Protein AF-A0A964F049-F1 (afdb_monomer)

Nearest PDB structures (foldseek):
  1zva-assembly1_A-2  TM=6.571E-01  e=1.795E-01  Severe acute respiratory syndrome-related coronavirus
  6c48-assembly1_A  TM=7.504E-01  e=2.304E-01  Homo sapiens
  6r1n-assembly1_A-2  TM=5.277E-01  e=5.924E+00  Staphylococcus aureus

Radius of gyration: 22.51 Å; Cα contacts (8 Å, |Δi|>4): 35; chains: 1; bounding box: 47×27×69 Å

Foldseek 3Di:
DDDDDPPQPDVCVLVVLVVVLVVLVVVLVVLVVQLVVLVVVQVVCVVVVHDHDCPSNVVSVVSNVVSVVVNVVSVVVNVVVVVPGDPDDPPPPD

Mean predicted aligned error: 10.32 Å

Secondary structure (DSSP, 8-state):
-------PPPHHHHHHHHHHHHHHHHHHHHHHHHHHHHHHHHHHHHHTT-----HHHHHHHHHHHHHHHHHHHHHHHHHHHHHHS----TT---

Structure (mmCIF, N/CA/C/O backbone):
data_AF-A0A964F049-F1
#
_entry.id   AF-A0A964F049-F1
#
loop_
_atom_site.group_PDB
_atom_site.id
_atom_site.type_symbol
_atom_site.label_atom_id
_atom_site.label_alt_id
_atom_site.label_comp_id
_atom_site.label_asym_id
_atom_site.label_entity_id
_atom_site.label_seq_id
_atom_site.pdbx_PDB_ins_code
_atom_site.Cartn_x
_atom_site.Cartn_y
_atom_site.Cartn_z
_atom_site.occupancy
_atom_site.B_iso_or_equiv
_atom_site.auth_seq_id
_atom_site.auth_comp_id
_atom_site.auth_asym_id
_atom_site.auth_atom_id
_atom_site.pdbx_PDB_model_num
ATOM 1 N N . MET A 1 1 ? 32.065 -4.938 -45.178 1.00 36.66 1 MET A N 1
ATOM 2 C CA . MET A 1 1 ? 32.024 -4.222 -43.889 1.00 36.66 1 MET A CA 1
ATOM 3 C C . MET A 1 1 ? 30.558 -4.164 -43.514 1.00 36.66 1 MET A C 1
ATOM 5 O O . MET A 1 1 ? 29.800 -3.551 -44.246 1.00 36.66 1 MET A O 1
ATOM 9 N N . THR A 1 2 ? 30.133 -4.957 -42.536 1.00 36.81 2 THR A N 1
ATOM 10 C CA . THR A 1 2 ? 28.734 -5.027 -42.097 1.00 36.81 2 THR A CA 1
ATOM 11 C C . THR A 1 2 ? 28.440 -3.817 -41.222 1.00 36.81 2 THR A C 1
ATOM 13 O O . THR A 1 2 ? 2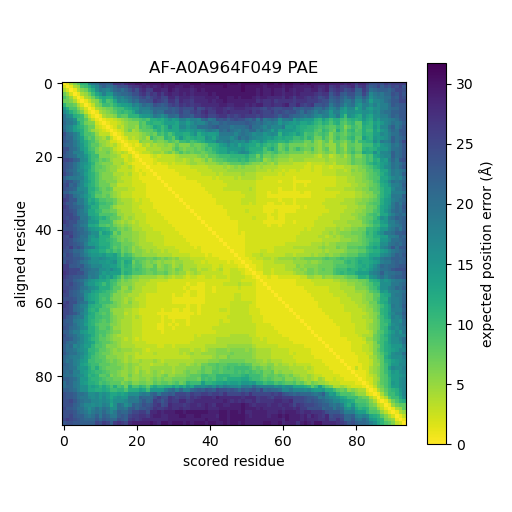9.069 -3.655 -40.179 1.00 36.81 2 THR A O 1
ATOM 16 N N . GLU A 1 3 ? 27.542 -2.952 -41.685 1.00 40.88 3 GLU A N 1
ATOM 17 C CA . GLU A 1 3 ? 27.005 -1.835 -40.913 1.00 40.88 3 GLU A CA 1
ATOM 18 C C . GLU A 1 3 ? 26.157 -2.402 -39.772 1.00 40.88 3 GLU A C 1
ATOM 20 O O . GLU A 1 3 ? 25.097 -2.985 -39.993 1.00 40.88 3 GLU A O 1
ATOM 25 N N . THR A 1 4 ? 26.653 -2.288 -38.544 1.00 43.69 4 THR A N 1
ATOM 26 C CA . THR A 1 4 ? 25.890 -2.627 -37.343 1.00 43.69 4 THR A CA 1
ATOM 27 C C . THR A 1 4 ? 24.982 -1.442 -37.035 1.00 43.69 4 THR A C 1
ATOM 29 O O . THR A 1 4 ? 25.401 -0.486 -36.387 1.00 43.69 4 THR A O 1
ATOM 32 N N . THR A 1 5 ? 23.754 -1.459 -37.552 1.00 45.19 5 THR A N 1
ATOM 33 C CA . THR A 1 5 ? 22.707 -0.532 -37.105 1.00 45.19 5 THR A CA 1
ATOM 34 C C . THR A 1 5 ? 22.543 -0.706 -35.590 1.00 45.19 5 THR A C 1
ATOM 36 O O . THR A 1 5 ? 22.357 -1.845 -35.152 1.00 45.19 5 THR A O 1
ATOM 39 N N . PRO A 1 6 ? 22.655 0.355 -34.769 1.00 45.69 6 PRO A N 1
ATOM 40 C CA . PRO A 1 6 ? 22.415 0.228 -33.340 1.00 45.69 6 PRO A CA 1
ATOM 41 C C . PRO A 1 6 ? 20.965 -0.214 -33.150 1.00 45.69 6 PRO A C 1
ATOM 43 O O . PRO A 1 6 ? 20.045 0.435 -33.648 1.00 45.69 6 PRO A O 1
ATOM 46 N N . ALA A 1 7 ? 20.779 -1.359 -32.495 1.00 51.50 7 ALA A N 1
ATOM 47 C CA . ALA A 1 7 ? 19.463 -1.836 -32.113 1.00 51.50 7 ALA A CA 1
ATOM 48 C C . ALA A 1 7 ? 18.855 -0.787 -31.179 1.00 51.50 7 ALA A C 1
ATOM 50 O O . ALA A 1 7 ? 19.326 -0.596 -30.059 1.00 51.50 7 ALA A O 1
ATOM 51 N N . ILE A 1 8 ? 17.857 -0.061 -31.676 1.00 54.69 8 ILE A N 1
ATOM 52 C CA . ILE A 1 8 ? 16.948 0.689 -30.818 1.00 54.69 8 ILE A CA 1
ATOM 53 C C . ILE A 1 8 ? 16.316 -0.388 -29.920 1.00 54.69 8 ILE A C 1
ATOM 55 O O . ILE A 1 8 ? 15.821 -1.366 -30.489 1.00 54.69 8 ILE A O 1
ATOM 59 N N . PRO A 1 9 ? 16.408 -0.297 -28.576 1.00 55.66 9 PRO A N 1
ATOM 60 C CA . PRO A 1 9 ? 15.698 -1.231 -27.705 1.00 55.66 9 PRO A CA 1
ATOM 61 C C . PRO A 1 9 ? 14.244 -1.276 -28.155 1.00 55.66 9 PRO A C 1
ATOM 63 O O . PRO A 1 9 ? 13.705 -0.239 -28.562 1.00 55.66 9 PRO A O 1
ATOM 66 N N . ASP A 1 10 ? 13.664 -2.474 -28.184 1.00 61.19 10 ASP A N 1
ATOM 67 C CA . ASP A 1 10 ? 12.348 -2.660 -28.776 1.00 61.19 10 ASP A CA 1
ATOM 68 C C . ASP A 1 10 ? 11.390 -1.667 -28.114 1.00 61.19 10 ASP A C 1
ATOM 70 O O . ASP A 1 10 ? 11.446 -1.448 -26.903 1.00 61.19 10 ASP A O 1
ATOM 74 N N . LEU A 1 11 ? 10.559 -0.975 -28.894 1.00 57.56 11 LEU A N 1
ATOM 75 C CA . LEU A 1 11 ? 9.683 0.069 -28.343 1.00 57.56 11 LEU A CA 1
ATOM 76 C C . LEU A 1 11 ? 8.790 -0.510 -27.224 1.00 57.56 11 LEU A C 1
ATOM 78 O O . LEU A 1 11 ? 8.432 0.192 -26.282 1.00 57.56 11 LEU A O 1
ATOM 82 N N . GLU A 1 12 ? 8.500 -1.808 -27.309 1.00 60.28 12 GLU A N 1
ATOM 83 C CA . GLU A 1 12 ? 7.826 -2.622 -26.296 1.00 60.28 12 GLU A CA 1
ATOM 84 C C . GLU A 1 12 ? 8.621 -2.709 -24.976 1.00 60.28 12 GLU A C 1
ATOM 86 O O . GLU A 1 12 ? 8.034 -2.507 -23.915 1.00 60.28 12 GLU A O 1
ATOM 91 N N . ASP A 1 13 ? 9.954 -2.847 -25.014 1.00 60.06 13 ASP A N 1
ATOM 92 C CA . ASP A 1 13 ? 10.825 -2.881 -23.822 1.00 60.06 13 ASP A CA 1
ATOM 93 C C . ASP A 1 13 ? 10.805 -1.557 -23.031 1.00 60.06 13 ASP A C 1
ATOM 95 O O . ASP A 1 13 ? 11.074 -1.534 -21.826 1.00 60.06 13 ASP A O 1
ATOM 99 N N . LEU A 1 14 ? 10.482 -0.439 -23.695 1.00 61.22 14 LEU A N 1
ATOM 100 C CA . LEU A 1 14 ? 10.338 0.884 -23.073 1.00 61.22 14 LEU A CA 1
ATOM 101 C C . LEU A 1 14 ? 8.901 1.192 -22.630 1.00 61.22 14 LEU A C 1
ATOM 103 O O . LEU A 1 14 ? 8.708 1.896 -21.635 1.00 61.22 14 LEU A O 1
ATOM 107 N N . LEU A 1 15 ? 7.894 0.705 -23.360 1.00 64.88 15 LEU A N 1
ATOM 108 C CA . LEU A 1 15 ? 6.483 0.989 -23.087 1.00 64.88 15 LEU A CA 1
ATOM 109 C C . LEU A 1 15 ? 5.888 0.078 -22.007 1.00 64.88 15 LEU A C 1
ATOM 111 O O . LEU A 1 15 ? 5.102 0.564 -21.191 1.00 64.88 15 LEU A O 1
ATOM 115 N N . ASP A 1 16 ? 6.292 -1.192 -21.940 1.00 72.25 16 ASP A N 1
ATOM 116 C CA . ASP A 1 16 ? 5.798 -2.144 -20.938 1.00 72.25 16 ASP A CA 1
ATOM 117 C C . ASP A 1 16 ? 6.052 -1.673 -19.493 1.00 72.25 16 ASP A C 1
ATOM 119 O O . ASP A 1 16 ? 5.112 -1.666 -18.693 1.00 72.25 16 ASP A O 1
ATOM 123 N N . PRO A 1 17 ? 7.253 -1.173 -19.128 1.00 67.62 17 PRO A N 1
ATOM 124 C CA . PRO A 1 17 ? 7.486 -0.603 -17.801 1.00 67.62 17 PRO A CA 1
ATOM 125 C C . PRO A 1 17 ? 6.617 0.628 -17.507 1.00 67.62 17 PRO A C 1
ATOM 127 O O . PRO A 1 17 ? 6.195 0.825 -16.369 1.00 67.62 17 PRO A O 1
ATOM 130 N N . ALA A 1 18 ? 6.334 1.455 -18.520 1.00 68.50 18 ALA A N 1
ATOM 131 C CA . ALA A 1 18 ? 5.551 2.678 -18.363 1.00 68.50 18 ALA A CA 1
ATOM 132 C C . ALA A 1 18 ? 4.054 2.398 -18.150 1.00 68.50 18 ALA A C 1
ATOM 134 O O . ALA A 1 18 ? 3.422 3.057 -17.324 1.00 68.50 18 ALA A O 1
ATOM 135 N N . VAL A 1 19 ? 3.489 1.407 -18.848 1.00 69.31 19 VAL A N 1
ATOM 136 C CA . VAL A 1 19 ? 2.115 0.934 -18.605 1.00 69.31 19 VAL A CA 1
ATOM 137 C C . VAL A 1 19 ? 2.010 0.323 -17.209 1.00 69.31 19 VAL A C 1
ATOM 139 O O . VAL A 1 19 ? 1.089 0.640 -16.460 1.00 69.31 19 VAL A O 1
ATOM 142 N N . HIS A 1 20 ? 3.006 -0.468 -16.810 1.00 77.94 20 HIS A N 1
ATOM 143 C CA . HIS A 1 20 ? 3.003 -1.131 -15.510 1.00 77.94 20 HIS A CA 1
ATOM 144 C C . HIS A 1 20 ? 3.110 -0.157 -14.318 1.00 77.94 20 HIS A C 1
ATOM 146 O O . HIS A 1 20 ? 2.631 -0.464 -13.226 1.00 77.94 20 HIS A O 1
ATOM 152 N N . LEU A 1 21 ? 3.672 1.042 -14.524 1.00 76.69 21 LEU A N 1
ATOM 153 C CA . LEU A 1 21 ? 3.672 2.118 -13.526 1.00 76.69 21 LEU A CA 1
ATOM 154 C C . LEU A 1 21 ? 2.277 2.704 -13.266 1.00 76.69 21 LEU A C 1
ATOM 156 O O . LEU A 1 21 ? 2.002 3.115 -12.137 1.00 76.69 21 LEU A O 1
ATOM 160 N N . LEU A 1 22 ? 1.413 2.775 -14.284 1.00 77.81 22 LEU A N 1
ATOM 161 C CA . LEU A 1 22 ? 0.047 3.284 -14.119 1.00 77.81 22 LEU A CA 1
ATOM 162 C C . LEU A 1 22 ? -0.787 2.320 -13.276 1.00 77.81 22 LEU A C 1
ATOM 164 O O . LEU A 1 22 ? -1.387 2.752 -12.293 1.00 77.81 22 LEU A O 1
ATOM 168 N N . ASP A 1 23 ? -0.730 1.023 -13.588 1.00 85.56 23 ASP A N 1
ATOM 169 C CA . ASP A 1 23 ? -1.394 -0.017 -12.793 1.00 85.56 23 ASP A CA 1
ATOM 170 C C . ASP A 1 23 ? -0.926 0.029 -11.328 1.00 85.56 23 ASP A C 1
ATOM 172 O O . ASP A 1 23 ? -1.727 0.024 -10.391 1.00 85.56 23 ASP A O 1
ATOM 176 N N 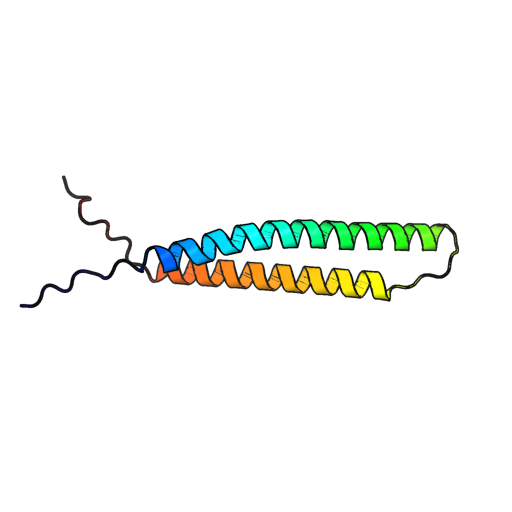. LEU A 1 24 ? 0.386 0.171 -11.118 1.00 88.19 24 LEU A N 1
ATOM 177 C CA . LEU A 1 24 ? 0.964 0.252 -9.782 1.00 88.19 24 LEU A CA 1
ATOM 178 C C . LEU A 1 24 ? 0.547 1.520 -9.024 1.00 88.19 24 LEU A C 1
ATOM 180 O O . LEU A 1 24 ? 0.420 1.492 -7.799 1.00 88.19 24 LEU A O 1
ATOM 184 N N . SER A 1 25 ? 0.324 2.631 -9.728 1.00 89.25 25 SER A N 1
ATOM 185 C CA . SER A 1 25 ? -0.180 3.866 -9.125 1.00 89.25 25 SER A CA 1
ATOM 186 C C . SER A 1 25 ? -1.587 3.681 -8.550 1.00 89.25 25 SER A C 1
ATOM 188 O O . SER A 1 25 ? -1.854 4.132 -7.433 1.00 89.25 25 SER A O 1
ATOM 190 N N . ASP A 1 26 ? -2.474 3.007 -9.282 1.00 91.38 26 ASP A N 1
ATOM 191 C CA . ASP A 1 26 ? -3.849 2.746 -8.841 1.00 91.38 26 ASP A CA 1
ATOM 192 C C . ASP A 1 26 ? -3.887 1.760 -7.660 1.00 91.38 26 ASP A C 1
ATOM 194 O O . ASP A 1 26 ? -4.619 1.960 -6.679 1.00 91.38 26 ASP A O 1
ATOM 198 N N . GLU A 1 27 ? -3.037 0.731 -7.694 1.00 94.38 27 GLU A N 1
ATOM 199 C CA . GLU A 1 27 ? -2.861 -0.201 -6.577 1.00 94.38 27 GLU A CA 1
ATOM 200 C C . GLU A 1 27 ? -2.315 0.497 -5.323 1.00 94.38 27 GLU A C 1
ATOM 202 O O . GLU A 1 27 ? -2.830 0.286 -4.219 1.00 94.38 27 GLU A O 1
ATOM 207 N N . LEU A 1 28 ? -1.317 1.376 -5.474 1.00 95.56 28 LEU A N 1
ATOM 208 C CA . LEU A 1 28 ? -0.766 2.172 -4.375 1.00 95.56 28 LEU A CA 1
ATOM 209 C C . LEU A 1 28 ? -1.819 3.094 -3.760 1.00 95.56 28 LEU A C 1
ATOM 211 O O . LEU A 1 28 ? -1.933 3.149 -2.534 1.00 95.56 28 LEU A O 1
ATOM 215 N N . ALA A 1 29 ? -2.608 3.790 -4.581 1.00 95.25 29 ALA A N 1
ATOM 216 C CA . ALA A 1 29 ? -3.681 4.655 -4.096 1.00 95.25 29 ALA A CA 1
ATOM 217 C C . ALA A 1 29 ? -4.700 3.862 -3.261 1.00 95.25 29 ALA A C 1
ATOM 219 O O . ALA A 1 29 ? -5.029 4.253 -2.136 1.00 95.25 29 ALA A O 1
ATOM 220 N N . THR A 1 30 ? -5.115 2.698 -3.764 1.00 96.00 30 THR A N 1
ATOM 221 C CA . THR A 1 30 ? -6.042 1.792 -3.071 1.00 96.00 30 THR A CA 1
ATOM 222 C C . THR A 1 30 ? -5.463 1.285 -1.745 1.00 96.00 30 THR A C 1
ATOM 224 O O . THR A 1 30 ? -6.146 1.274 -0.717 1.00 96.00 30 THR A O 1
ATO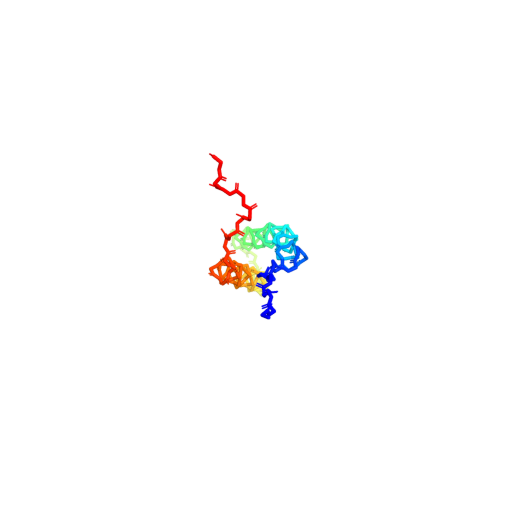M 227 N N . ALA A 1 31 ? -4.187 0.891 -1.730 1.00 96.88 31 ALA A N 1
ATOM 228 C CA . ALA A 1 31 ? -3.519 0.393 -0.529 1.00 96.88 31 ALA A CA 1
ATOM 229 C C . ALA A 1 31 ? -3.333 1.482 0.543 1.00 96.88 31 ALA A C 1
ATOM 231 O O . ALA A 1 31 ? -3.470 1.202 1.741 1.00 96.88 31 ALA A O 1
ATOM 232 N N . ILE A 1 32 ? -3.054 2.725 0.133 1.00 97.69 32 ILE A N 1
ATOM 233 C CA . ILE A 1 32 ? -2.978 3.886 1.032 1.00 97.69 32 ILE A CA 1
ATOM 234 C C . ILE A 1 32 ? -4.337 4.129 1.690 1.00 97.69 32 ILE A C 1
ATOM 236 O O . ILE A 1 32 ? -4.400 4.278 2.914 1.00 97.69 32 ILE A O 1
ATOM 240 N N . GLU A 1 33 ? -5.419 4.133 0.908 1.00 97.88 33 GLU A N 1
ATOM 241 C CA . GLU A 1 33 ? -6.771 4.349 1.426 1.00 97.88 33 GLU A CA 1
ATOM 242 C C . GLU A 1 33 ? -7.179 3.259 2.427 1.00 97.88 33 GLU A C 1
ATOM 244 O O . GLU A 1 33 ? -7.635 3.574 3.531 1.00 97.88 33 GLU A O 1
ATOM 249 N N . ASP A 1 34 ? -6.962 1.979 2.100 1.00 96.81 34 ASP A N 1
ATOM 250 C CA . ASP A 1 34 ? -7.309 0.874 3.003 1.00 96.81 34 ASP A CA 1
ATOM 251 C C . ASP A 1 34 ? -6.500 0.930 4.307 1.00 96.81 34 ASP A C 1
ATOM 253 O O . ASP A 1 34 ? -7.049 0.754 5.400 1.00 96.81 34 ASP A O 1
ATOM 257 N N . THR A 1 35 ? -5.204 1.243 4.214 1.00 97.75 35 THR A N 1
ATOM 258 C CA . THR A 1 35 ? -4.333 1.404 5.387 1.00 97.75 35 THR A CA 1
ATOM 259 C C . THR A 1 35 ? -4.805 2.560 6.268 1.00 97.75 35 THR A C 1
ATOM 261 O O . THR A 1 35 ? -4.908 2.407 7.489 1.00 97.75 35 THR A O 1
ATOM 264 N N . TYR A 1 36 ? -5.139 3.704 5.663 1.00 97.56 36 TYR A N 1
ATOM 265 C CA . TYR A 1 36 ? -5.657 4.869 6.375 1.00 97.56 36 TYR A CA 1
ATOM 266 C C . TYR A 1 36 ? -6.977 4.559 7.084 1.00 97.56 36 TYR A C 1
ATOM 268 O O . TYR A 1 36 ? -7.102 4.805 8.286 1.00 97.56 36 TYR A O 1
ATOM 276 N N . ARG A 1 37 ? -7.940 3.962 6.374 1.00 97.38 37 ARG A N 1
ATOM 277 C CA . ARG A 1 37 ? -9.244 3.587 6.932 1.00 97.38 37 ARG A CA 1
ATOM 278 C C . ARG A 1 37 ? -9.087 2.687 8.153 1.00 97.38 37 ARG A C 1
ATOM 280 O O . ARG A 1 37 ? -9.633 2.989 9.209 1.00 97.38 37 ARG A O 1
ATOM 287 N N . ARG A 1 38 ? -8.261 1.642 8.057 1.00 96.38 38 ARG A N 1
ATOM 288 C CA . ARG A 1 38 ? -8.007 0.729 9.183 1.00 96.38 38 ARG A CA 1
ATOM 289 C C . ARG A 1 38 ? -7.332 1.423 10.360 1.00 96.38 38 ARG A C 1
ATOM 291 O O . ARG A 1 38 ? -7.622 1.089 11.505 1.00 96.38 38 ARG A O 1
ATOM 298 N N . ALA A 1 39 ? -6.441 2.380 10.106 1.00 97.06 39 ALA A N 1
ATOM 299 C CA . ALA A 1 39 ? -5.816 3.163 11.167 1.00 97.06 39 ALA A CA 1
ATOM 300 C C . ALA A 1 39 ? -6.840 4.053 11.893 1.00 97.06 39 ALA A C 1
ATOM 302 O O . ALA A 1 39 ? -6.796 4.160 13.122 1.00 97.06 39 ALA A O 1
ATOM 303 N N . VAL A 1 40 ? -7.778 4.654 11.153 1.00 96.94 40 VAL A N 1
ATOM 304 C CA . VAL A 1 40 ? -8.890 5.436 11.714 1.00 96.94 40 VAL A CA 1
ATOM 305 C C . VAL A 1 40 ? -9.825 4.547 12.530 1.00 96.94 40 VAL A C 1
ATOM 307 O O . VAL A 1 40 ? -10.050 4.848 13.700 1.00 96.94 40 VAL A O 1
ATOM 310 N N . ASP A 1 41 ? -10.276 3.418 11.980 1.00 94.88 41 ASP A N 1
ATOM 311 C CA . ASP A 1 41 ? -11.147 2.466 12.684 1.00 94.88 41 ASP A CA 1
ATOM 312 C C . ASP A 1 41 ? -10.519 2.000 14.004 1.00 94.88 41 ASP A C 1
ATOM 314 O O . ASP A 1 41 ? -11.176 1.929 15.046 1.00 94.88 41 ASP A O 1
ATOM 318 N N . LEU A 1 42 ? -9.212 1.726 13.978 1.00 96.31 42 LEU A N 1
ATOM 319 C CA . LEU A 1 42 ? -8.452 1.305 15.146 1.00 96.31 42 LEU A CA 1
ATOM 320 C C . LEU A 1 42 ? -8.360 2.409 16.208 1.00 96.31 42 LEU A C 1
ATOM 322 O O . LEU A 1 42 ? -8.519 2.148 17.406 1.00 96.31 42 LEU A O 1
ATOM 326 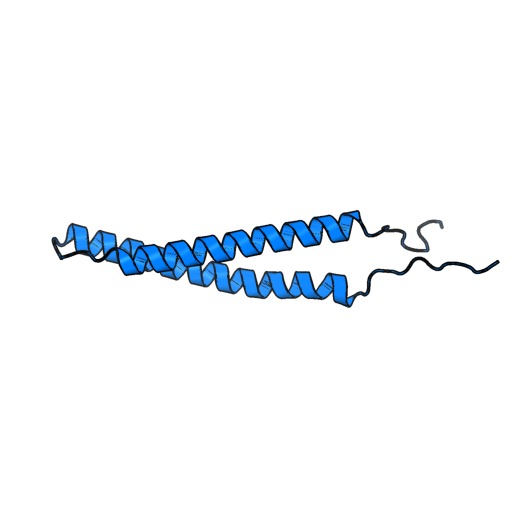N N . ARG A 1 43 ? -8.115 3.651 15.780 1.00 95.56 43 ARG A N 1
ATOM 327 C CA . ARG A 1 43 ? -8.101 4.821 16.664 1.00 95.56 43 ARG A CA 1
ATOM 328 C C . ARG A 1 43 ? -9.469 5.028 17.306 1.00 95.56 43 ARG A C 1
ATOM 330 O O . ARG A 1 43 ? -9.543 5.231 18.517 1.00 95.56 43 ARG A O 1
ATOM 337 N N . ASP A 1 44 ? -10.533 4.946 16.524 1.00 96.50 44 ASP A N 1
ATOM 338 C CA . ASP A 1 44 ? -11.892 5.209 16.984 1.00 96.50 44 ASP A CA 1
ATOM 339 C C . ASP A 1 44 ? -12.380 4.097 17.928 1.00 96.50 44 ASP A C 1
ATOM 341 O O . ASP A 1 44 ? -12.969 4.384 18.973 1.00 96.50 44 ASP A O 1
ATOM 345 N N . ALA A 1 45 ? -12.041 2.831 17.652 1.00 95.44 45 ALA A N 1
ATOM 346 C CA . ALA A 1 45 ? -12.273 1.715 18.572 1.00 95.44 45 ALA A CA 1
ATOM 347 C C . ALA A 1 45 ? -11.559 1.926 19.916 1.00 95.44 45 ALA A C 1
ATOM 349 O O . ALA A 1 45 ? -12.172 1.766 20.975 1.00 95.44 45 ALA A O 1
ATOM 350 N N . ARG A 1 46 ? -10.291 2.357 19.879 1.00 95.00 46 ARG A N 1
ATOM 351 C CA . ARG A 1 46 ? -9.512 2.667 21.083 1.00 95.00 46 ARG A CA 1
ATOM 352 C C . ARG A 1 46 ? -10.136 3.807 21.891 1.00 95.00 46 ARG A C 1
ATOM 354 O O . ARG A 1 46 ? -10.240 3.689 23.109 1.00 95.00 46 ARG A O 1
ATOM 361 N N . LEU A 1 47 ? -10.556 4.892 21.237 1.00 97.12 47 LEU A N 1
ATOM 362 C CA . LEU A 1 47 ? -11.203 6.036 21.895 1.00 97.12 47 LEU A CA 1
ATOM 363 C C . LEU A 1 47 ? -12.556 5.664 22.513 1.00 97.12 47 LEU A C 1
ATOM 365 O O . LEU A 1 47 ? -12.905 6.169 23.576 1.00 97.12 47 LEU A O 1
ATOM 369 N N . ALA A 1 48 ? -13.291 4.746 21.886 1.00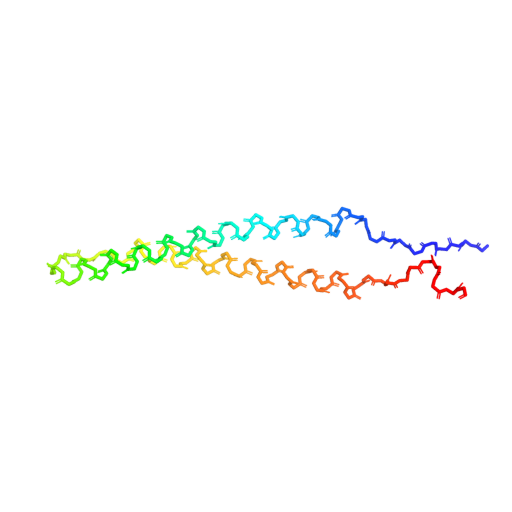 97.06 48 ALA A N 1
ATOM 370 C CA . ALA A 1 48 ? -14.556 4.228 22.396 1.00 97.06 48 ALA A CA 1
ATOM 371 C C . ALA A 1 48 ? -14.396 3.164 23.505 1.00 97.06 48 ALA A C 1
ATOM 373 O O . ALA A 1 48 ? -15.400 2.610 23.953 1.00 97.06 48 ALA A O 1
ATOM 374 N N . GLY A 1 49 ? -13.165 2.831 23.920 1.00 96.56 49 GLY A N 1
ATOM 375 C CA . GLY A 1 49 ? -12.896 1.779 24.909 1.00 96.56 49 GLY A CA 1
ATOM 376 C C . GLY A 1 49 ? -13.249 0.367 24.425 1.00 96.56 49 GLY A C 1
ATOM 377 O O . GLY A 1 49 ? -13.443 -0.535 25.239 1.00 96.56 49 GLY A O 1
ATOM 378 N N . LYS A 1 50 ? -13.367 0.168 23.107 1.00 95.50 50 LYS A N 1
ATOM 379 C CA . LYS A 1 50 ? -13.657 -1.134 22.501 1.00 95.50 50 LYS A CA 1
ATOM 380 C C . LYS A 1 50 ? -12.376 -1.971 22.408 1.00 95.50 50 LYS A C 1
ATOM 382 O O . LYS A 1 50 ? -11.286 -1.407 22.294 1.00 95.50 50 LYS A O 1
ATOM 387 N N . PRO A 1 51 ? -12.484 -3.311 22.428 1.00 90.19 51 PRO A N 1
ATOM 388 C CA . PRO A 1 51 ? -11.349 -4.172 22.122 1.00 90.19 51 PRO A CA 1
ATOM 389 C C . PRO A 1 51 ? -10.804 -3.849 20.727 1.00 90.19 51 PRO A C 1
ATOM 391 O O . PRO A 1 51 ? -11.566 -3.592 19.794 1.00 90.19 51 PRO A O 1
ATOM 394 N N . VAL A 1 52 ? -9.479 -3.854 20.606 1.00 90.38 52 VAL A N 1
ATOM 395 C CA . VAL A 1 52 ? -8.765 -3.459 19.392 1.00 90.38 52 VAL A CA 1
ATOM 396 C C . VAL A 1 52 ? -8.062 -4.675 18.799 1.00 90.38 52 VAL A C 1
ATOM 398 O O . VAL A 1 52 ? -7.321 -5.355 19.508 1.00 90.38 52 VAL A O 1
ATOM 401 N N . ASP A 1 53 ? -8.252 -4.915 17.501 1.00 86.12 53 ASP A N 1
ATOM 402 C CA . ASP A 1 53 ? -7.489 -5.901 16.731 1.00 86.12 53 ASP A CA 1
ATOM 403 C C . ASP A 1 53 ? -6.547 -5.191 15.748 1.00 86.12 53 ASP A C 1
ATOM 405 O O . ASP A 1 53 ? -6.972 -4.557 14.783 1.00 86.12 53 ASP A O 1
ATOM 409 N N . LEU A 1 54 ? -5.243 -5.305 16.006 1.00 94.38 54 LEU A N 1
ATOM 410 C CA . LEU A 1 54 ? -4.184 -4.698 15.197 1.00 94.38 54 LEU A CA 1
ATOM 411 C C . LEU A 1 54 ? -3.886 -5.474 13.912 1.00 94.38 54 LEU A C 1
ATOM 413 O O . LEU A 1 54 ? -3.246 -4.933 13.011 1.00 94.38 54 LEU A O 1
ATOM 417 N N . ARG A 1 55 ? -4.313 -6.736 13.806 1.00 95.62 55 ARG A N 1
ATOM 418 C CA . ARG A 1 55 ? -3.902 -7.626 12.716 1.00 95.62 55 ARG A CA 1
ATOM 419 C C . ARG A 1 55 ? -4.301 -7.077 11.352 1.00 95.62 55 ARG A C 1
ATOM 421 O O . ARG A 1 55 ? -3.494 -7.083 10.429 1.00 95.62 55 ARG A O 1
ATOM 428 N N . ALA A 1 56 ? -5.527 -6.578 11.247 1.00 90.81 56 ALA A N 1
ATOM 429 C CA . ALA A 1 56 ? -6.058 -5.959 10.040 1.00 90.81 56 ALA A CA 1
ATOM 430 C C . ALA A 1 56 ? -5.178 -4.796 9.547 1.00 90.81 56 ALA A C 1
ATOM 432 O O . ALA A 1 56 ? -4.836 -4.742 8.367 1.00 90.81 56 ALA A O 1
ATOM 433 N N . LEU A 1 57 ? -4.787 -3.895 10.453 1.00 95.62 57 LEU A N 1
ATOM 434 C CA . LEU A 1 57 ? -3.926 -2.754 10.138 1.00 95.62 57 LEU A CA 1
ATOM 435 C C . LEU A 1 57 ? -2.520 -3.204 9.724 1.00 95.62 57 LEU A C 1
ATOM 437 O O . LEU A 1 57 ? -1.982 -2.696 8.747 1.00 95.62 57 LEU A O 1
ATOM 441 N N . LEU A 1 58 ? -1.939 -4.174 10.435 1.00 96.50 58 LEU A N 1
ATOM 442 C CA . LEU A 1 58 ? -0.603 -4.690 10.125 1.00 96.50 58 LEU A CA 1
ATOM 443 C C . LEU A 1 58 ? -0.544 -5.368 8.751 1.00 96.50 58 LEU A C 1
ATOM 445 O O . LEU A 1 58 ? 0.437 -5.193 8.035 1.00 96.50 58 LEU A O 1
ATOM 449 N N . ILE A 1 59 ? -1.590 -6.106 8.366 1.00 96.19 59 ILE A N 1
ATOM 450 C CA . ILE A 1 59 ? -1.687 -6.721 7.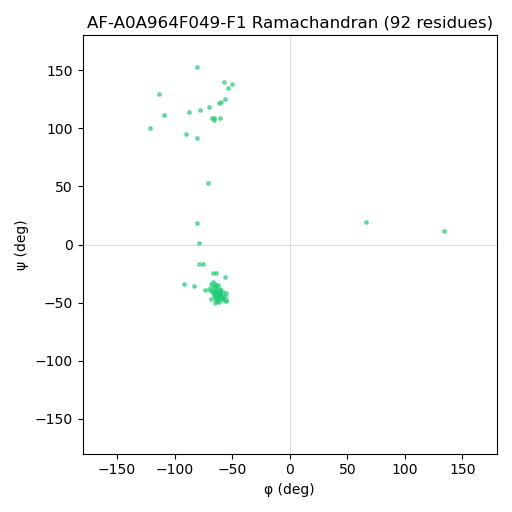034 1.00 96.19 59 ILE A CA 1
ATOM 451 C C . ILE A 1 59 ? -1.743 -5.643 5.947 1.00 96.19 59 ILE A C 1
ATOM 453 O O . ILE A 1 59 ? -0.977 -5.718 4.989 1.00 96.19 59 ILE A O 1
ATOM 457 N N . ALA A 1 60 ? -2.604 -4.632 6.105 1.00 95.19 60 ALA A N 1
ATOM 458 C CA . ALA A 1 60 ? -2.720 -3.550 5.128 1.00 95.19 60 ALA A CA 1
ATOM 459 C C . ALA A 1 60 ? -1.416 -2.751 4.999 1.00 95.19 60 ALA A C 1
ATOM 461 O O . ALA A 1 60 ? -0.927 -2.539 3.893 1.00 95.19 60 ALA A O 1
ATOM 462 N N . TYR A 1 61 ? -0.797 -2.405 6.132 1.00 96.38 61 TYR A N 1
ATOM 463 C CA . TYR A 1 61 ? 0.482 -1.702 6.150 1.00 96.38 61 TYR A CA 1
ATOM 464 C C . TYR A 1 61 ? 1.602 -2.515 5.484 1.00 96.38 61 TYR A C 1
ATOM 466 O O . TYR A 1 61 ? 2.355 -1.979 4.676 1.00 96.38 61 TYR A O 1
ATOM 474 N N . GLY A 1 62 ? 1.684 -3.820 5.763 1.00 97.50 62 GLY A N 1
ATOM 475 C CA . GLY A 1 62 ? 2.643 -4.708 5.104 1.00 97.50 62 GLY A CA 1
ATOM 476 C C . GLY A 1 62 ? 2.441 -4.782 3.586 1.00 97.50 62 GLY A C 1
ATOM 477 O O . GLY A 1 62 ? 3.419 -4.733 2.842 1.00 97.50 62 GLY A O 1
ATOM 478 N N . GLY A 1 63 ? 1.186 -4.836 3.127 1.00 96.00 63 GLY A N 1
ATOM 479 C CA . GLY A 1 63 ? 0.843 -4.785 1.703 1.00 96.00 63 GLY A CA 1
ATOM 480 C C . GLY A 1 63 ? 1.270 -3.472 1.041 1.00 96.00 63 GLY A C 1
ATOM 481 O O . GLY A 1 63 ? 1.919 -3.497 -0.002 1.00 96.00 63 GLY A O 1
ATOM 482 N N . LEU A 1 64 ? 1.001 -2.333 1.687 1.00 97.00 64 LEU A N 1
ATOM 483 C CA . LEU A 1 64 ? 1.448 -1.021 1.212 1.00 97.00 64 LEU A CA 1
ATOM 484 C C . LEU A 1 64 ? 2.978 -0.950 1.087 1.00 97.00 64 LEU A C 1
ATOM 486 O O . LEU A 1 64 ? 3.493 -0.497 0.067 1.00 97.00 64 LEU A O 1
ATOM 490 N N . CYS A 1 65 ? 3.718 -1.438 2.087 1.00 95.75 65 CYS A N 1
ATOM 491 C CA . CYS A 1 65 ? 5.180 -1.482 2.025 1.00 95.75 65 CYS A CA 1
ATOM 492 C C . CYS A 1 65 ? 5.694 -2.338 0.859 1.00 95.75 65 CYS A C 1
ATOM 494 O O . CYS A 1 65 ? 6.667 -1.954 0.210 1.00 95.75 65 CYS A O 1
ATOM 496 N N . ALA A 1 66 ? 5.051 -3.475 0.577 1.00 95.38 66 ALA A N 1
ATOM 497 C CA . ALA A 1 66 ? 5.427 -4.336 -0.541 1.00 95.38 66 ALA A CA 1
ATOM 498 C C . ALA A 1 66 ? 5.212 -3.640 -1.896 1.00 95.38 66 ALA A C 1
ATOM 500 O O . ALA A 1 66 ? 6.115 -3.657 -2.733 1.00 95.38 66 ALA A O 1
ATOM 501 N N . LEU A 1 67 ? 4.075 -2.960 -2.081 1.00 94.38 67 LEU A N 1
ATOM 502 C CA . LEU A 1 67 ? 3.792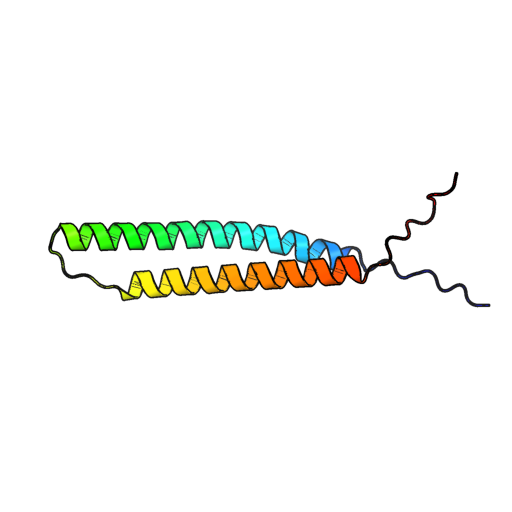 -2.193 -3.300 1.00 94.38 67 LEU A CA 1
ATOM 503 C C . LEU A 1 67 ? 4.779 -1.035 -3.494 1.00 94.38 67 LEU A C 1
ATOM 505 O O . LEU A 1 67 ? 5.285 -0.825 -4.594 1.00 94.38 67 LEU A O 1
ATOM 509 N N . MET A 1 68 ? 5.127 -0.316 -2.421 1.00 93.38 68 MET A N 1
ATOM 510 C CA . MET A 1 68 ? 6.143 0.741 -2.489 1.00 93.38 68 MET A CA 1
ATOM 511 C C . MET A 1 68 ? 7.523 0.194 -2.880 1.00 93.38 68 MET A C 1
ATOM 513 O O . MET A 1 68 ? 8.230 0.822 -3.668 1.00 93.38 68 MET A O 1
ATOM 517 N N . ALA A 1 69 ? 7.906 -0.973 -2.357 1.00 92.38 69 ALA A N 1
ATOM 518 C CA . ALA A 1 69 ? 9.164 -1.623 -2.720 1.00 92.38 69 ALA A CA 1
ATOM 519 C C . ALA A 1 69 ? 9.172 -2.064 -4.194 1.00 92.38 69 ALA A C 1
ATOM 521 O O . ALA A 1 69 ? 10.165 -1.860 -4.894 1.00 92.38 69 ALA A O 1
ATOM 522 N N . GLN A 1 70 ? 8.054 -2.603 -4.688 1.00 89.88 70 GLN A N 1
ATOM 523 C CA . GLN A 1 70 ? 7.886 -2.939 -6.101 1.00 89.88 70 GLN A CA 1
ATOM 524 C C . GLN A 1 70 ? 8.013 -1.697 -6.995 1.00 89.88 70 GLN A C 1
ATOM 526 O O . GLN A 1 70 ? 8.717 -1.747 -8.005 1.00 89.88 70 GLN A O 1
ATOM 531 N N . ALA A 1 71 ? 7.416 -0.569 -6.598 1.00 88.31 71 ALA A N 1
ATOM 532 C CA . ALA A 1 71 ? 7.509 0.692 -7.336 1.00 88.31 71 ALA A CA 1
ATOM 533 C C . ALA A 1 71 ? 8.947 1.201 -7.430 1.00 88.31 71 ALA A C 1
ATOM 535 O O . ALA A 1 71 ? 9.413 1.567 -8.508 1.00 88.31 71 ALA A O 1
ATOM 536 N N . GLN A 1 72 ? 9.685 1.164 -6.319 1.00 88.75 72 GLN A N 1
ATOM 537 C CA . GLN A 1 72 ? 11.100 1.537 -6.305 1.00 88.75 72 GLN A CA 1
ATOM 538 C C . GLN A 1 72 ? 11.934 0.644 -7.227 1.00 88.75 72 GLN A C 1
ATOM 540 O O . GLN A 1 72 ? 12.771 1.148 -7.974 1.00 88.75 72 GLN A O 1
ATOM 545 N N . GLN A 1 73 ? 11.680 -0.666 -7.221 1.00 87.31 73 GLN A N 1
ATOM 546 C CA . GLN A 1 73 ? 12.397 -1.598 -8.084 1.00 87.31 73 GLN A CA 1
ATOM 547 C C . GLN A 1 73 ? 12.107 -1.353 -9.572 1.00 87.31 73 GLN A C 1
ATOM 549 O O . GLN A 1 73 ? 13.024 -1.427 -10.388 1.00 87.31 73 GLN A O 1
ATOM 554 N N . GLN A 1 74 ? 10.858 -1.054 -9.940 1.00 84.06 74 GLN A N 1
ATOM 555 C CA . GLN A 1 74 ? 10.509 -0.719 -11.324 1.00 84.06 74 GLN A CA 1
ATOM 556 C C . GLN A 1 74 ? 11.181 0.578 -11.779 1.00 84.06 74 GLN A C 1
ATOM 558 O O . GLN A 1 74 ? 11.802 0.595 -12.840 1.00 84.06 74 GLN A O 1
ATOM 563 N N . LEU A 1 75 ? 11.142 1.628 -10.952 1.00 82.69 75 LEU A N 1
ATOM 564 C CA . LEU A 1 75 ? 11.825 2.891 -11.242 1.00 82.69 75 LEU A CA 1
ATOM 565 C C . LEU A 1 75 ? 13.332 2.695 -11.435 1.00 82.69 75 LEU A C 1
ATOM 567 O O . LEU A 1 75 ? 13.912 3.274 -12.351 1.00 82.69 75 LEU A O 1
ATOM 571 N N . GLN A 1 76 ? 13.960 1.849 -10.615 1.00 85.06 76 GLN A N 1
ATOM 572 C CA . GLN A 1 76 ? 15.375 1.525 -10.763 1.00 85.06 76 GLN A CA 1
ATOM 573 C C . GLN A 1 76 ? 15.663 0.826 -12.100 1.00 85.06 76 GLN A C 1
ATOM 575 O O . GLN A 1 76 ? 16.559 1.255 -12.821 1.00 85.06 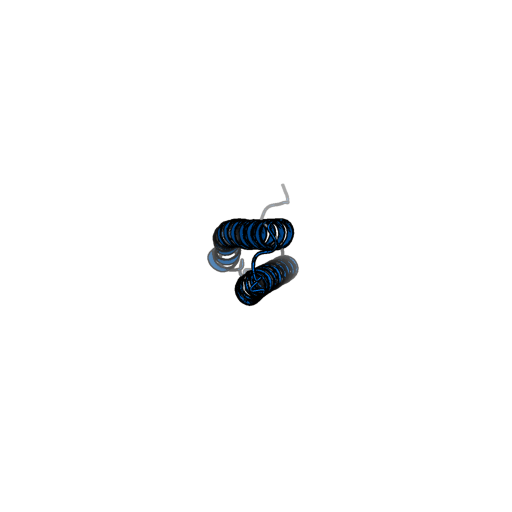76 GLN A O 1
ATOM 580 N N . ARG A 1 77 ? 14.879 -0.199 -12.468 1.00 80.81 77 ARG A N 1
ATOM 581 C CA . ARG A 1 77 ? 15.041 -0.896 -13.758 1.00 80.81 77 ARG A CA 1
ATOM 582 C C . ARG A 1 77 ? 14.856 0.041 -14.947 1.00 80.81 77 ARG A C 1
ATOM 584 O O . ARG A 1 77 ? 15.583 -0.073 -15.926 1.00 80.81 77 ARG A O 1
ATOM 591 N N . MET A 1 78 ? 13.908 0.974 -14.863 1.00 77.44 78 MET A N 1
ATOM 592 C CA . MET A 1 78 ? 13.716 1.987 -15.901 1.00 77.44 78 MET A CA 1
ATOM 593 C C . MET A 1 78 ? 14.917 2.928 -16.001 1.00 77.44 78 MET A C 1
ATOM 595 O O . MET A 1 78 ? 15.362 3.217 -17.106 1.00 77.44 78 MET A O 1
ATOM 599 N N . GLY A 1 79 ? 15.470 3.372 -14.868 1.00 78.38 79 GLY A N 1
ATOM 600 C CA . GLY A 1 79 ? 16.699 4.167 -14.845 1.00 78.38 79 GLY A CA 1
ATOM 601 C C . GLY A 1 79 ? 17.870 3.441 -15.512 1.00 78.38 79 GLY A C 1
ATOM 602 O O . GLY A 1 79 ? 18.507 3.998 -16.400 1.00 78.38 79 GLY A O 1
ATOM 603 N N . GLU A 1 80 ? 18.086 2.172 -15.158 1.00 80.31 80 GLU A N 1
ATOM 604 C CA . GLU A 1 80 ? 19.126 1.319 -15.751 1.00 80.31 80 GLU A CA 1
ATOM 605 C C . GLU A 1 80 ? 18.914 1.115 -17.263 1.00 80.31 80 GLU A C 1
ATOM 607 O O . GLU A 1 80 ? 19.868 1.200 -18.037 1.00 80.31 80 GLU A O 1
ATOM 612 N N . ALA A 1 81 ? 17.671 0.903 -17.709 1.00 72.44 81 ALA A N 1
ATOM 613 C CA . ALA A 1 81 ? 17.341 0.764 -19.128 1.00 72.44 81 ALA A CA 1
ATOM 614 C C . ALA A 1 81 ? 17.593 2.061 -19.915 1.00 72.44 81 ALA A C 1
ATOM 616 O O . ALA A 1 81 ? 18.132 2.018 -21.022 1.00 72.44 81 ALA A O 1
ATOM 617 N N . ILE A 1 82 ? 17.256 3.221 -19.341 1.00 71.38 82 ILE A N 1
ATOM 618 C CA . ILE A 1 82 ? 17.528 4.532 -19.947 1.00 71.38 82 ILE A CA 1
ATOM 619 C C . ILE A 1 82 ? 19.039 4.769 -20.060 1.00 71.38 82 ILE A C 1
ATOM 621 O O . ILE A 1 82 ? 19.504 5.179 -21.120 1.00 71.38 82 ILE A O 1
ATOM 625 N N . GLU A 1 83 ? 19.815 4.485 -19.008 1.00 75.38 83 GLU A N 1
ATOM 626 C CA . GLU A 1 83 ? 21.279 4.637 -19.018 1.00 75.38 83 GLU A CA 1
ATOM 627 C C . GLU A 1 83 ? 21.970 3.686 -20.007 1.00 75.38 83 GLU A C 1
ATOM 629 O O . GLU A 1 83 ? 22.952 4.063 -20.649 1.00 75.38 83 GLU A O 1
ATOM 634 N N . ALA A 1 84 ? 21.454 2.464 -20.157 1.00 69.69 84 ALA A N 1
ATOM 635 C CA . ALA A 1 84 ? 21.985 1.469 -21.086 1.00 69.69 84 ALA A CA 1
ATOM 636 C C . ALA A 1 84 ? 21.625 1.749 -22.556 1.00 69.69 84 ALA A C 1
ATOM 638 O O . ALA A 1 84 ? 22.253 1.185 -23.456 1.00 69.69 84 ALA A O 1
ATOM 639 N N . THR A 1 85 ? 20.635 2.609 -22.818 1.00 62.12 85 THR A N 1
ATOM 640 C CA . THR A 1 85 ? 20.183 2.927 -24.174 1.00 62.12 85 THR A CA 1
ATOM 641 C C . THR A 1 85 ? 21.009 4.078 -24.758 1.00 62.12 85 THR A C 1
ATOM 643 O O . THR A 1 85 ? 20.890 5.214 -24.294 1.00 62.12 85 THR A O 1
ATOM 646 N N . PRO A 1 86 ? 21.817 3.862 -25.815 1.00 56.97 86 PRO A N 1
ATOM 647 C CA . PRO A 1 86 ? 22.440 4.968 -26.526 1.00 56.97 86 PRO A CA 1
ATOM 648 C C . PRO A 1 86 ? 21.343 5.800 -27.200 1.00 56.97 86 PRO A C 1
ATOM 650 O O . PRO A 1 86 ? 20.758 5.393 -28.202 1.00 56.97 86 PRO A O 1
ATOM 653 N N . LEU A 1 87 ? 21.068 6.989 -26.658 1.00 56.69 87 LEU A N 1
ATOM 654 C CA . LEU A 1 87 ? 20.168 7.993 -27.239 1.00 56.69 87 LEU A CA 1
ATOM 655 C C . LEU A 1 87 ? 20.796 8.636 -28.489 1.00 56.69 87 LEU A C 1
ATOM 657 O O . LEU A 1 87 ? 20.928 9.852 -28.594 1.00 56.69 87 LEU A O 1
ATOM 661 N N . THR A 1 88 ? 21.230 7.833 -29.455 1.00 50.97 88 THR A N 1
ATOM 662 C CA . THR A 1 88 ? 21.580 8.328 -30.784 1.00 50.97 88 THR A CA 1
ATOM 663 C C . THR A 1 88 ? 20.337 8.270 -31.650 1.00 50.97 88 THR A C 1
ATOM 665 O O . THR A 1 88 ? 20.023 7.238 -32.238 1.00 50.97 88 THR A O 1
ATOM 668 N N . VAL A 1 89 ? 19.627 9.395 -31.731 1.00 49.38 89 VAL A N 1
ATOM 669 C CA . VAL A 1 89 ? 18.656 9.632 -32.801 1.00 49.38 89 VAL A CA 1
ATOM 670 C C . VAL A 1 89 ? 19.455 9.827 -34.096 1.00 49.38 89 VAL A C 1
ATOM 672 O O . VAL A 1 89 ? 20.248 10.771 -34.170 1.00 49.38 89 VAL A O 1
ATOM 675 N N . PRO A 1 90 ? 19.291 8.983 -35.129 1.00 41.75 90 PRO A N 1
ATOM 676 C CA . PRO A 1 90 ? 19.911 9.240 -36.420 1.00 41.75 90 PRO A CA 1
ATOM 677 C C . PRO A 1 90 ? 19.279 10.510 -37.011 1.00 41.75 90 PRO A C 1
ATOM 679 O O . PRO A 1 90 ? 18.111 10.493 -37.394 1.00 41.75 90 PRO A O 1
ATOM 682 N N . GLY A 1 91 ? 20.026 11.621 -37.060 1.00 47.31 91 GLY A N 1
ATOM 683 C CA . GLY A 1 91 ? 19.598 12.841 -37.763 1.00 47.31 91 GLY A CA 1
A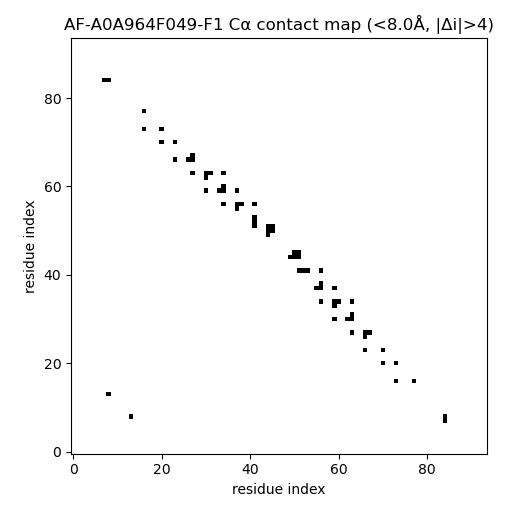TOM 684 C C . GLY A 1 91 ? 19.755 14.185 -37.044 1.00 47.31 91 GLY A C 1
ATOM 685 O O . GLY A 1 91 ? 19.224 15.170 -37.548 1.00 47.31 91 GLY A O 1
ATOM 686 N N . ALA A 1 92 ? 20.470 14.274 -35.918 1.00 44.53 92 ALA A N 1
ATOM 687 C CA . ALA A 1 92 ? 20.707 15.550 -35.225 1.00 44.53 92 ALA A CA 1
ATOM 688 C C . ALA A 1 92 ? 21.841 16.421 -35.818 1.00 44.53 92 ALA A C 1
ATOM 690 O O . ALA A 1 92 ? 22.300 17.334 -35.143 1.00 44.53 92 ALA A O 1
ATOM 691 N N . ASP A 1 93 ? 22.253 16.177 -37.066 1.00 46.94 93 ASP A N 1
ATOM 692 C CA . ASP A 1 93 ? 23.104 17.090 -37.839 1.00 46.94 93 ASP A CA 1
ATOM 693 C C . ASP A 1 93 ? 22.370 17.484 -39.131 1.00 46.94 93 ASP A C 1
ATOM 695 O O . ASP A 1 93 ? 22.326 16.736 -40.114 1.00 46.94 93 ASP A O 1
ATOM 699 N N . ARG A 1 94 ? 21.770 18.674 -39.116 1.00 42.16 94 ARG A N 1
ATOM 700 C CA . ARG A 1 94 ? 21.504 19.480 -40.310 1.00 42.16 94 ARG A CA 1
ATOM 701 C C . ARG A 1 94 ? 21.960 20.904 -40.056 1.00 42.16 94 ARG A C 1
ATOM 703 O O . ARG A 1 94 ? 21.599 21.436 -38.984 1.00 42.16 94 ARG A O 1
#

Sequence (94 aa):
MTETTPAIPDLEDLLDPAVHLLDLSDELATAIEDTYRRAVDLRDARLAGKPVDLRALLIAYGGLCALMAQAQQQLQRMGEAIEATPLTVPGADR

pLDDT: mean 79.3, std 19.17, range [36.66, 97.88]

Solvent-accessible surface area (backbone atoms only — not comparable to full-atom values): 5615 Å² total; per-residue (Å²): 134,85,83,77,74,79,77,71,74,54,71,60,75,62,44,53,62,57,55,52,49,54,58,49,49,56,52,48,54,51,33,50,50,54,29,49,51,40,49,48,55,48,51,52,30,51,76,70,73,42,89,74,77,63,63,67,38,54,52,34,45,51,51,39,54,52,51,54,52,51,51,53,53,50,54,49,53,50,52,53,51,57,73,71,46,81,86,72,69,93,73,89,79,129